Protein AF-J0L906-F1 (afdb_monomer)

Secondary structure (DSSP, 8-state):
--SGGG--SGGGGGB-SSPEEEEETTEEEEEEEB-STT---EEEEESSSTTTT--HHHHHHHHHHH-HHHHHHHHTSSSHHHHIIIIIHHHHHH--THHHH--SS-PPP---SSPPPHHHHHHHHHHHHHHTT--GGGGG-HHHHHHHHTT-TT-----HHHH-

Foldseek 3Di:
DVPLVVQFQQLLLQWDSAFDWDADPNWIWTWTAGPAPPDGDIDIATCPDPCSVPCVSSLVCCCVPVNVVLSVVSRVDRGNVRSNVPRVVCCSPQVAPCVVVPDPDPDDDDDDPDADDPVRLLVVLLNVCRRVVHQLQVLVDPVNLCVQCPVPVVRDTDHSVSSD

Structure (mmCIF, N/CA/C/O backbone):
data_AF-J0L906-F1
#
_entry.id   AF-J0L906-F1
#
loop_
_atom_site.group_PDB
_atom_site.id
_atom_site.type_symbol
_atom_site.label_atom_id
_atom_site.label_alt_id
_atom_site.label_comp_id
_atom_site.label_asym_id
_atom_site.label_entity_id
_atom_site.label_seq_id
_atom_site.pdbx_PDB_ins_code
_atom_site.Cartn_x
_atom_site.Cartn_y
_atom_site.Cartn_z
_atom_site.occupancy
_atom_site.B_iso_or_equiv
_atom_site.auth_seq_id
_atom_site.auth_comp_id
_atom_site.auth_asym_id
_atom_site.auth_atom_id
_atom_site.pdbx_PDB_model_num
ATOM 1 N N . GLU A 1 1 ? 19.682 -14.285 -17.853 1.00 51.94 1 GLU A N 1
ATOM 2 C CA . GLU A 1 1 ? 19.874 -13.950 -16.421 1.00 51.94 1 GLU A CA 1
ATOM 3 C C . GLU A 1 1 ? 21.084 -13.071 -16.053 1.00 51.94 1 GLU A C 1
ATOM 5 O O . GLU A 1 1 ? 21.107 -12.573 -14.941 1.00 51.94 1 GLU A O 1
ATOM 10 N N . ARG A 1 2 ? 22.051 -12.754 -16.937 1.00 59.22 2 ARG A N 1
ATOM 11 C CA . ARG A 1 2 ? 23.206 -11.887 -16.564 1.00 59.22 2 ARG A CA 1
ATOM 12 C C . ARG A 1 2 ? 22.914 -10.378 -16.456 1.00 59.22 2 ARG A C 1
ATOM 14 O O . ARG A 1 2 ? 23.691 -9.650 -15.852 1.00 59.22 2 ARG A O 1
ATOM 21 N N . LEU A 1 3 ? 21.829 -9.877 -17.055 1.00 64.06 3 LEU A N 1
ATOM 22 C CA . LEU A 1 3 ? 21.549 -8.430 -17.129 1.00 64.06 3 LEU A CA 1
ATOM 23 C C . LEU A 1 3 ? 20.924 -7.850 -15.852 1.00 64.06 3 LEU A C 1
ATOM 25 O O . LEU A 1 3 ? 21.192 -6.694 -15.532 1.00 64.06 3 LEU A O 1
ATOM 29 N N . SER A 1 4 ? 20.144 -8.640 -15.110 1.00 67.31 4 SER A N 1
ATOM 30 C CA . SER A 1 4 ? 19.547 -8.219 -13.835 1.00 67.31 4 SER A CA 1
ATOM 31 C C . SER A 1 4 ? 20.589 -8.025 -12.731 1.00 67.31 4 SER A C 1
ATOM 33 O O . SER A 1 4 ? 20.372 -7.217 -11.838 1.00 67.31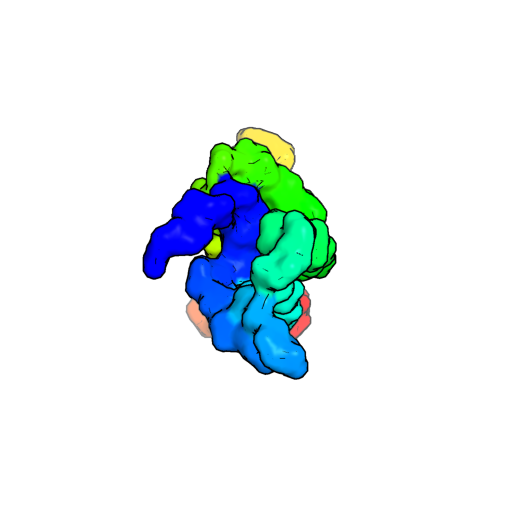 4 SER A O 1
ATOM 35 N N . GLN A 1 5 ? 21.760 -8.666 -12.833 1.00 70.38 5 GLN A N 1
ATOM 36 C CA . GLN A 1 5 ? 22.882 -8.475 -11.900 1.00 70.38 5 GLN A CA 1
ATOM 37 C C . GLN A 1 5 ? 23.416 -7.035 -11.876 1.00 70.38 5 GLN A C 1
ATOM 39 O O . GLN A 1 5 ? 24.060 -6.624 -10.916 1.00 70.38 5 GLN A O 1
ATOM 44 N N . LYS A 1 6 ? 23.163 -6.254 -12.935 1.00 76.25 6 LYS A N 1
ATOM 45 C CA . LYS A 1 6 ? 23.555 -4.839 -13.003 1.00 76.25 6 LYS A CA 1
ATOM 46 C C . LYS A 1 6 ? 22.501 -3.903 -12.400 1.00 76.25 6 LYS A C 1
ATOM 48 O O . LYS A 1 6 ? 22.725 -2.699 -12.319 1.00 76.25 6 LYS A O 1
ATOM 53 N N . TRP A 1 7 ? 21.335 -4.414 -12.007 1.00 85.56 7 TRP A N 1
ATOM 54 C CA . TRP A 1 7 ? 20.206 -3.616 -11.522 1.00 85.56 7 TRP A CA 1
ATOM 55 C C . TRP A 1 7 ? 20.190 -3.539 -9.998 1.00 85.56 7 TRP A C 1
ATOM 57 O O . TRP A 1 7 ? 19.265 -4.005 -9.340 1.00 85.56 7 TRP A O 1
ATOM 67 N N . ASN A 1 8 ? 21.225 -2.914 -9.439 1.00 84.12 8 ASN A N 1
ATOM 68 C CA . ASN A 1 8 ? 21.402 -2.833 -7.985 1.00 84.12 8 ASN A CA 1
ATOM 69 C C . ASN A 1 8 ? 20.700 -1.627 -7.346 1.00 84.12 8 ASN A C 1
ATOM 71 O O . ASN A 1 8 ? 20.551 -1.587 -6.127 1.00 84.12 8 ASN A O 1
ATOM 75 N N . ALA A 1 9 ? 20.251 -0.660 -8.154 1.00 89.12 9 ALA A N 1
ATOM 76 C CA . ALA A 1 9 ? 19.613 0.552 -7.655 1.00 89.12 9 ALA A CA 1
ATOM 77 C C . ALA A 1 9 ? 18.308 0.234 -6.887 1.00 89.12 9 ALA A C 1
ATOM 79 O O . ALA A 1 9 ? 17.475 -0.512 -7.408 1.00 89.12 9 ALA A O 1
ATOM 80 N N . PRO A 1 10 ? 18.064 0.838 -5.710 1.00 92.12 10 PRO A N 1
ATOM 81 C CA . PRO A 1 10 ? 16.886 0.547 -4.884 1.00 92.12 10 PRO A CA 1
ATOM 82 C C . PRO A 1 10 ? 15.540 0.649 -5.612 1.00 92.12 10 PRO A C 1
ATOM 84 O O . PRO A 1 10 ? 14.630 -0.131 -5.350 1.00 92.12 10 PRO A O 1
ATOM 87 N N . VAL A 1 11 ? 15.436 1.534 -6.607 1.00 93.62 11 VAL A N 1
ATOM 88 C CA . VAL A 1 11 ? 14.229 1.735 -7.424 1.00 93.62 11 VAL A CA 1
ATOM 89 C C . VAL A 1 11 ? 13.685 0.461 -8.081 1.00 93.62 11 VAL A C 1
ATOM 91 O O . VAL A 1 11 ? 12.480 0.353 -8.291 1.00 93.62 11 VAL A O 1
ATOM 94 N N . TYR A 1 12 ? 14.526 -0.534 -8.390 1.00 93.69 12 TYR A N 1
ATOM 95 C CA . TYR A 1 12 ? 14.039 -1.781 -8.988 1.00 93.69 12 TYR A CA 1
ATOM 96 C C . TYR A 1 12 ? 13.178 -2.601 -8.025 1.00 93.69 12 TYR A C 1
ATOM 98 O O . TYR A 1 12 ? 12.407 -3.434 -8.497 1.00 93.69 12 TYR A O 1
ATOM 106 N N . ALA A 1 13 ? 13.264 -2.365 -6.711 1.00 93.88 13 ALA A N 1
ATOM 107 C CA . ALA A 1 13 ? 12.432 -3.027 -5.709 1.00 93.88 13 ALA A CA 1
ATOM 108 C C . ALA A 1 13 ? 10.929 -2.825 -5.967 1.00 93.88 13 ALA A C 1
ATOM 110 O O . ALA A 1 13 ? 10.147 -3.757 -5.803 1.00 93.88 13 ALA A O 1
ATOM 111 N N . PHE A 1 14 ? 10.549 -1.645 -6.469 1.00 94.06 14 PHE A N 1
ATOM 112 C CA . PHE A 1 14 ? 9.163 -1.238 -6.736 1.00 94.06 14 PHE A CA 1
ATOM 113 C C . PHE A 1 14 ? 8.548 -1.858 -7.996 1.00 94.06 14 PHE A C 1
ATOM 115 O O . PHE A 1 14 ? 7.371 -1.637 -8.294 1.00 94.06 14 PHE A O 1
ATOM 122 N N . TYR A 1 15 ? 9.331 -2.628 -8.749 1.00 93.94 15 TYR A N 1
ATOM 123 C CA . TYR A 1 15 ? 8.929 -3.244 -10.007 1.00 93.94 15 TYR A CA 1
ATOM 124 C C . TYR A 1 15 ? 9.107 -4.757 -9.956 1.00 93.94 15 TYR A C 1
ATOM 126 O O . TYR A 1 15 ? 9.889 -5.295 -9.162 1.00 93.94 15 TYR A O 1
ATOM 134 N N . ARG A 1 16 ? 8.394 -5.460 -10.841 1.00 90.88 16 ARG A N 1
ATOM 135 C CA . ARG A 1 16 ? 8.562 -6.904 -11.018 1.00 90.88 16 ARG A CA 1
ATOM 136 C C . ARG A 1 16 ? 10.018 -7.220 -11.407 1.00 90.88 16 ARG A C 1
ATOM 138 O O . ARG A 1 16 ? 10.569 -6.523 -12.262 1.00 90.88 16 ARG A O 1
ATOM 145 N N . PRO A 1 17 ? 10.641 -8.265 -10.824 1.00 86.81 17 PRO A N 1
ATOM 146 C CA . PRO A 1 17 ? 12.055 -8.578 -11.065 1.00 86.81 17 PRO A CA 1
ATOM 147 C C . PRO A 1 17 ? 12.386 -8.886 -12.529 1.00 86.81 17 PRO A C 1
ATOM 149 O O . PRO A 1 17 ? 13.488 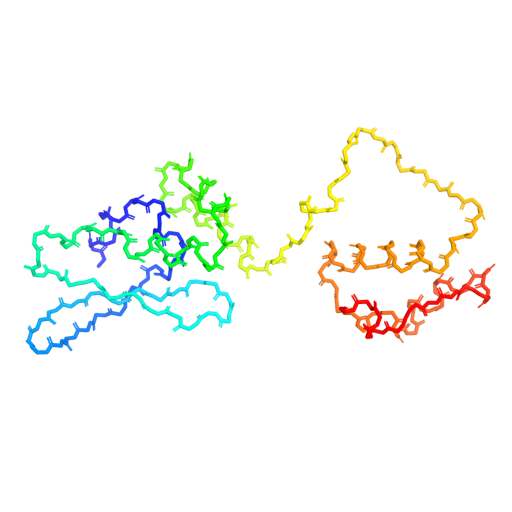-8.597 -12.993 1.00 86.81 17 PRO A O 1
ATOM 152 N N . VAL A 1 18 ? 11.429 -9.475 -13.250 1.00 88.62 18 VAL A N 1
ATOM 153 C CA . VAL A 1 18 ? 11.568 -9.848 -14.657 1.00 88.62 18 VAL A CA 1
ATOM 154 C C . VAL A 1 18 ? 10.802 -8.834 -15.514 1.00 88.62 18 VAL A C 1
ATOM 156 O O . VAL A 1 18 ? 9.569 -8.861 -15.513 1.00 88.62 18 VAL A O 1
ATOM 159 N N . PRO A 1 19 ? 11.492 -7.922 -16.225 1.00 90.94 19 PRO A N 1
ATOM 160 C CA . PRO A 1 19 ? 10.840 -7.029 -17.169 1.00 90.94 19 PRO A CA 1
ATOM 161 C C . PRO A 1 19 ? 10.474 -7.765 -18.456 1.00 90.94 19 PRO A C 1
ATOM 163 O O . PRO A 1 19 ? 11.135 -8.724 -18.861 1.00 90.94 19 PRO A O 1
ATOM 166 N N . THR A 1 20 ? 9.461 -7.257 -19.148 1.00 93.19 20 THR A N 1
ATOM 167 C CA . THR A 1 20 ? 9.131 -7.714 -20.498 1.00 93.19 20 THR A CA 1
ATOM 168 C C . THR A 1 20 ? 10.120 -7.100 -21.488 1.00 93.19 20 THR A C 1
ATOM 170 O O . THR A 1 20 ? 10.472 -5.925 -21.385 1.00 93.19 20 THR A O 1
ATOM 173 N N . ILE A 1 21 ? 10.600 -7.886 -22.450 1.00 91.88 21 ILE A N 1
ATOM 174 C CA . ILE A 1 21 ? 11.455 -7.380 -23.528 1.00 91.88 21 ILE A CA 1
ATOM 175 C C . ILE A 1 21 ? 10.547 -7.017 -24.697 1.00 91.88 21 ILE A C 1
ATOM 177 O O . ILE A 1 21 ? 9.843 -7.876 -25.218 1.00 91.88 21 ILE A O 1
ATOM 181 N N . GLY A 1 22 ? 10.562 -5.747 -25.095 1.00 91.56 22 GLY A N 1
ATOM 182 C CA . GLY A 1 22 ? 9.725 -5.232 -26.171 1.00 91.56 22 GLY A CA 1
ATOM 183 C C . GLY A 1 22 ? 10.534 -4.603 -27.299 1.00 91.56 22 GLY A C 1
ATOM 184 O O . GLY A 1 22 ? 11.694 -4.215 -27.128 1.00 91.56 22 GLY A O 1
ATOM 185 N N . TYR A 1 23 ? 9.882 -4.474 -28.452 1.00 93.50 23 TYR A N 1
ATOM 186 C CA . TYR A 1 23 ? 10.411 -3.803 -29.636 1.00 93.50 23 TYR A CA 1
ATOM 187 C C . TYR A 1 23 ? 9.421 -2.731 -30.089 1.00 93.50 23 TYR A C 1
ATOM 189 O O . TYR A 1 23 ? 8.215 -2.968 -30.134 1.00 93.50 23 TYR A O 1
ATOM 197 N N . LYS A 1 24 ? 9.910 -1.522 -30.378 1.00 90.81 24 LYS A N 1
ATOM 198 C CA . LYS A 1 24 ? 9.108 -0.445 -30.974 1.00 90.81 24 LYS A CA 1
ATOM 199 C C . LYS A 1 24 ? 9.956 0.264 -32.015 1.00 90.81 24 LYS A C 1
ATOM 201 O O . LYS A 1 24 ? 11.023 0.769 -31.684 1.00 90.81 24 LYS A O 1
ATOM 206 N N . ASN A 1 25 ? 9.483 0.288 -33.259 1.00 89.19 25 ASN A N 1
ATOM 207 C CA . ASN A 1 25 ? 10.187 0.894 -34.395 1.00 89.19 25 ASN A CA 1
ATOM 208 C C . ASN A 1 25 ? 11.635 0.377 -34.531 1.00 89.19 25 ASN A C 1
ATOM 210 O O . ASN A 1 25 ? 12.568 1.162 -34.651 1.00 89.19 25 ASN A O 1
ATOM 214 N N . GLY A 1 26 ? 11.839 -0.938 -34.389 1.00 89.12 26 GLY A N 1
ATOM 215 C CA . GLY A 1 26 ? 13.169 -1.567 -34.424 1.00 89.12 26 GLY A CA 1
ATOM 216 C C . GLY A 1 26 ? 14.034 -1.355 -33.173 1.00 89.12 26 GLY A C 1
ATOM 217 O O . GLY A 1 26 ? 15.074 -1.992 -33.032 1.00 89.12 26 GLY A O 1
ATOM 218 N N . ARG A 1 27 ? 13.603 -0.520 -32.220 1.00 89.69 27 ARG A N 1
ATOM 219 C CA . ARG A 1 27 ? 14.341 -0.226 -30.984 1.00 89.69 27 ARG A CA 1
ATOM 220 C C . ARG A 1 27 ? 13.937 -1.188 -29.873 1.00 89.69 27 ARG A C 1
ATOM 222 O O . ARG A 1 27 ? 12.749 -1.340 -29.573 1.00 89.69 27 ARG A O 1
ATOM 229 N N . ARG A 1 28 ? 14.928 -1.811 -29.233 1.00 91.50 28 ARG A N 1
ATOM 230 C CA . ARG A 1 28 ? 14.733 -2.745 -28.115 1.00 91.50 28 ARG A CA 1
ATOM 231 C C . ARG A 1 28 ? 14.607 -1.995 -26.788 1.00 91.50 28 ARG A C 1
ATOM 233 O O . ARG A 1 28 ? 15.417 -1.118 -26.487 1.00 91.50 28 ARG A O 1
ATOM 240 N N . TYR A 1 29 ? 13.632 -2.378 -25.968 1.00 91.25 29 TYR A N 1
ATOM 241 C CA . TYR A 1 29 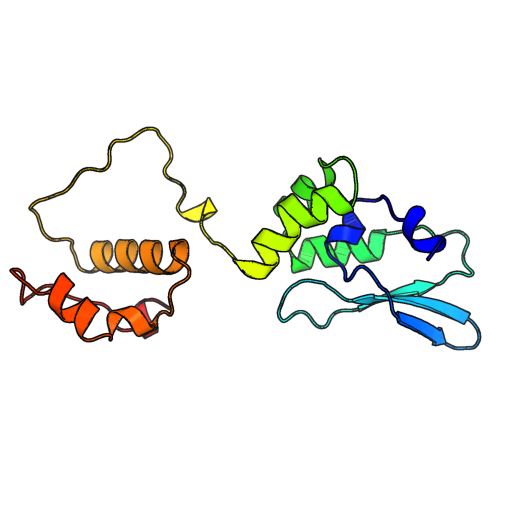? 13.438 -1.833 -24.624 1.00 91.25 29 TYR A CA 1
ATOM 242 C C . TYR A 1 29 ? 13.114 -2.913 -23.591 1.00 91.25 29 TYR A C 1
ATOM 244 O O . TYR A 1 29 ? 12.634 -3.999 -23.917 1.00 91.25 29 TYR A O 1
ATOM 252 N N . HIS A 1 30 ? 13.373 -2.589 -22.327 1.00 91.56 30 HIS A N 1
ATOM 253 C CA . HIS A 1 30 ? 12.837 -3.306 -21.175 1.00 91.56 30 HIS A CA 1
ATOM 254 C C . HIS A 1 30 ? 11.609 -2.575 -20.649 1.00 91.56 30 HIS A C 1
ATOM 256 O O . HIS A 1 30 ? 11.633 -1.359 -20.468 1.00 91.56 30 HIS A O 1
ATOM 262 N N . GLU A 1 31 ? 10.545 -3.317 -20.398 1.00 93.50 31 GLU A N 1
ATOM 263 C CA . GLU A 1 31 ? 9.313 -2.823 -19.807 1.00 93.50 31 GLU A CA 1
ATOM 264 C C . GLU A 1 31 ? 9.185 -3.345 -18.378 1.00 93.50 31 GLU A C 1
ATOM 266 O O . GLU A 1 31 ? 9.022 -4.543 -18.136 1.00 93.50 31 GLU A O 1
ATOM 271 N N . PHE A 1 32 ? 9.296 -2.424 -17.427 1.00 94.06 32 PHE A N 1
ATOM 272 C CA . PHE A 1 32 ? 9.189 -2.703 -16.005 1.00 94.06 32 PHE A CA 1
ATOM 273 C C . PHE A 1 32 ? 7.748 -2.497 -15.552 1.00 94.06 32 PHE A C 1
ATOM 275 O O . PHE A 1 32 ? 7.194 -1.408 -15.693 1.00 94.06 32 PHE A O 1
ATOM 282 N N . HIS A 1 33 ? 7.156 -3.541 -14.983 1.00 94.69 33 HIS A N 1
ATOM 283 C CA . HIS A 1 33 ? 5.798 -3.514 -14.438 1.00 94.69 33 HIS A CA 1
ATOM 284 C C . HIS A 1 33 ? 5.832 -3.133 -12.965 1.00 94.69 33 HIS A C 1
ATOM 286 O O . HIS A 1 33 ? 6.637 -3.700 -12.221 1.00 94.69 33 HIS A O 1
ATOM 292 N N . CYS A 1 34 ? 4.970 -2.208 -12.540 1.00 94.38 34 CYS A N 1
ATOM 293 C CA . CYS A 1 34 ? 4.845 -1.863 -11.127 1.00 94.38 34 CYS A CA 1
ATOM 294 C C . CYS A 1 34 ? 4.494 -3.104 -10.288 1.00 94.38 34 CYS A C 1
ATOM 296 O O . CYS A 1 34 ? 3.729 -3.976 -10.709 1.00 94.38 34 CYS A O 1
ATOM 298 N N . PHE A 1 35 ? 5.090 -3.203 -9.101 1.00 89.81 35 PHE A N 1
ATOM 299 C CA . PHE A 1 35 ? 4.856 -4.301 -8.166 1.00 89.81 35 PHE A CA 1
ATOM 300 C C . PHE A 1 35 ? 3.672 -4.046 -7.211 1.00 89.81 35 PHE A C 1
ATOM 302 O O . PHE A 1 35 ? 3.201 -4.980 -6.561 1.00 89.81 35 PHE A O 1
ATOM 309 N N . LYS A 1 36 ? 3.163 -2.806 -7.130 1.00 88.06 36 LYS A N 1
ATOM 310 C CA . LYS A 1 36 ? 2.043 -2.441 -6.248 1.00 88.06 36 LYS A CA 1
ATOM 311 C C . LYS A 1 36 ? 0.755 -3.108 -6.725 1.00 88.06 36 LYS A C 1
ATOM 313 O O . LYS A 1 36 ? 0.389 -2.991 -7.897 1.00 88.06 36 LYS A O 1
ATOM 318 N N . ARG A 1 37 ? 0.030 -3.764 -5.814 1.00 83.94 37 ARG A N 1
ATOM 319 C CA . ARG A 1 37 ? -1.294 -4.331 -6.116 1.00 83.94 37 ARG A CA 1
ATOM 320 C C . ARG A 1 37 ? -2.242 -3.250 -6.645 1.00 83.94 37 ARG A C 1
ATOM 322 O O . ARG A 1 37 ? -2.302 -2.150 -6.108 1.00 83.94 37 ARG A O 1
ATOM 329 N N . GLY A 1 38 ? -2.958 -3.567 -7.724 1.00 85.25 38 GLY A N 1
ATOM 330 C CA . GLY A 1 38 ? -3.893 -2.650 -8.386 1.00 85.25 38 GLY A CA 1
ATOM 331 C C . GLY A 1 38 ? -3.250 -1.627 -9.332 1.00 85.25 38 GLY A C 1
ATOM 332 O O . GLY A 1 38 ? -3.960 -1.024 -10.133 1.00 85.25 38 GLY A O 1
ATOM 333 N N . CYS A 1 39 ? -1.923 -1.456 -9.322 1.00 90.88 39 CYS A N 1
ATOM 334 C CA . CYS A 1 39 ? -1.254 -0.574 -10.273 1.00 90.88 39 CYS A CA 1
ATOM 335 C C . CYS A 1 39 ? -0.948 -1.304 -11.590 1.00 90.88 39 CYS A C 1
ATOM 337 O O . CYS A 1 39 ? -0.263 -2.322 -11.596 1.00 90.88 39 CYS A O 1
ATOM 339 N N . GLN A 1 40 ? -1.409 -0.746 -12.714 1.00 92.25 40 GLN A N 1
ATOM 340 C CA . GLN A 1 40 ? -1.162 -1.276 -14.067 1.00 92.25 40 GLN A CA 1
ATOM 341 C C . GLN A 1 40 ? -0.111 -0.468 -14.846 1.00 92.25 40 GLN A C 1
ATOM 343 O O . GLN A 1 40 ? 0.011 -0.589 -16.064 1.00 92.25 40 GLN A O 1
ATOM 348 N N . ARG A 1 41 ? 0.627 0.423 -14.174 1.00 93.81 41 ARG A N 1
ATOM 349 C CA . ARG A 1 41 ? 1.615 1.276 -14.843 1.00 93.81 41 ARG A CA 1
ATOM 350 C C . ARG A 1 41 ? 2.851 0.463 -15.215 1.00 93.81 41 ARG A C 1
ATOM 352 O O . ARG A 1 41 ? 3.402 -0.277 -14.395 1.00 93.81 41 ARG A O 1
ATOM 359 N N . THR A 1 42 ? 3.308 0.666 -16.446 1.00 95.06 42 THR A N 1
ATOM 360 C CA . THR A 1 42 ? 4.570 0.134 -16.954 1.00 95.06 42 THR A CA 1
ATOM 361 C C . THR A 1 42 ? 5.513 1.268 -17.328 1.00 95.06 42 THR A C 1
ATOM 363 O O . THR A 1 42 ? 5.093 2.343 -17.764 1.00 95.06 42 THR A O 1
ATOM 366 N N . VAL A 1 43 ? 6.810 1.041 -17.139 1.00 93.06 43 VAL A N 1
ATOM 367 C CA . VAL A 1 43 ? 7.862 1.998 -17.484 1.00 93.06 43 VAL A CA 1
ATOM 368 C C . VAL A 1 43 ? 8.790 1.360 -18.506 1.00 93.06 43 VAL A C 1
ATOM 370 O O . VAL A 1 43 ? 9.405 0.325 -18.248 1.00 93.06 43 VAL A O 1
ATOM 373 N N . LYS A 1 44 ? 8.897 1.985 -19.683 1.00 92.06 44 LYS A N 1
ATOM 374 C CA . LYS A 1 44 ? 9.765 1.528 -20.774 1.00 92.06 44 LYS A CA 1
ATOM 375 C C . LYS A 1 44 ? 11.138 2.175 -20.665 1.00 92.06 44 LYS A C 1
ATOM 377 O O . LYS A 1 44 ? 11.249 3.394 -20.533 1.00 92.06 44 LYS A O 1
ATOM 382 N N . ARG A 1 45 ? 12.181 1.360 -20.783 1.00 89.62 45 ARG A N 1
ATOM 383 C CA . ARG A 1 45 ? 13.573 1.796 -20.845 1.00 89.62 45 ARG A CA 1
ATOM 384 C C . ARG A 1 45 ? 14.244 1.232 -22.085 1.00 89.62 45 ARG A C 1
ATOM 386 O O . ARG A 1 45 ? 14.477 0.027 -22.180 1.00 89.62 45 ARG A O 1
ATOM 393 N N . TYR A 1 46 ? 14.542 2.113 -23.028 1.00 89.31 46 TYR A N 1
ATOM 394 C CA . TYR A 1 46 ? 15.230 1.755 -24.261 1.00 89.31 46 TYR A CA 1
ATOM 395 C C . TYR A 1 46 ? 16.702 1.433 -23.991 1.00 89.31 46 TYR A C 1
ATOM 397 O O . TYR A 1 46 ? 17.332 2.049 -23.134 1.00 89.31 46 TYR A O 1
ATOM 405 N N . LEU A 1 47 ? 17.224 0.424 -24.688 1.00 86.19 47 LEU A N 1
ATOM 406 C CA . LEU A 1 47 ? 18.584 -0.091 -24.479 1.00 86.19 47 LEU A CA 1
ATOM 407 C C . LEU A 1 47 ? 19.621 0.533 -25.417 1.00 86.19 47 LEU A C 1
ATOM 409 O O . LEU A 1 47 ? 20.808 0.275 -25.267 1.00 86.19 47 LEU A O 1
ATOM 413 N N . ASP A 1 48 ? 19.170 1.310 -26.396 1.00 83.69 48 ASP A N 1
ATOM 414 C CA . ASP A 1 48 ? 19.997 1.878 -27.458 1.00 83.69 48 ASP A CA 1
ATOM 415 C C . ASP A 1 48 ? 20.533 3.280 -27.137 1.00 83.69 48 ASP A C 1
ATOM 417 O O . ASP A 1 48 ? 21.410 3.779 -27.839 1.00 83.69 48 ASP A O 1
ATOM 421 N N . SER A 1 49 ? 20.029 3.926 -26.083 1.00 78.31 49 SER A N 1
ATOM 422 C CA . SER A 1 49 ? 20.486 5.252 -25.678 1.00 78.31 49 SER A CA 1
ATOM 423 C C . SER A 1 49 ? 21.682 5.193 -24.723 1.00 78.31 49 SER A C 1
ATOM 425 O O . SER A 1 49 ? 21.877 4.232 -23.970 1.00 78.31 49 SER A O 1
ATOM 427 N N . LYS A 1 50 ? 22.460 6.284 -24.699 1.00 77.44 50 LYS A N 1
ATOM 428 C CA . LYS A 1 50 ? 23.505 6.514 -23.684 1.00 77.44 50 LYS A CA 1
ATOM 429 C C . LYS A 1 50 ? 22.932 6.478 -22.259 1.00 77.44 50 LYS A C 1
ATOM 431 O O . LYS A 1 50 ? 23.591 6.000 -21.344 1.00 77.44 50 LYS A O 1
ATOM 436 N N . ASP A 1 51 ? 21.666 6.862 -22.111 1.00 74.88 51 ASP A N 1
ATOM 437 C CA . ASP A 1 51 ? 20.916 6.841 -20.852 1.00 74.88 51 ASP A CA 1
ATOM 438 C C . ASP A 1 51 ? 20.194 5.510 -20.588 1.00 74.88 51 ASP A C 1
ATOM 440 O O . ASP A 1 51 ? 19.261 5.450 -19.786 1.00 74.88 51 ASP A O 1
ATOM 444 N N . SER A 1 52 ? 20.606 4.418 -21.235 1.00 75.44 52 SER A N 1
ATOM 445 C CA . SER A 1 52 ? 20.009 3.083 -21.059 1.00 75.44 52 SER A CA 1
ATOM 446 C C . SER A 1 52 ? 20.092 2.544 -19.622 1.00 75.44 52 SER A C 1
ATOM 448 O O . SER A 1 52 ? 19.397 1.584 -19.277 1.00 75.44 52 SER A O 1
ATOM 450 N N . GLY A 1 53 ? 20.904 3.172 -18.764 1.00 78.31 53 GLY A N 1
ATOM 451 C CA . GLY A 1 53 ? 20.975 2.922 -17.322 1.00 78.31 53 GLY A CA 1
ATOM 452 C C . GLY A 1 53 ? 20.117 3.850 -16.451 1.00 78.31 53 GLY A C 1
ATOM 453 O O . GLY A 1 53 ? 19.994 3.590 -15.254 1.00 78.31 53 GLY A O 1
ATOM 454 N N . SER A 1 54 ? 19.519 4.907 -17.008 1.00 84.44 54 SER A N 1
ATOM 455 C CA . SER A 1 54 ? 18.753 5.891 -16.237 1.00 84.44 54 SER A CA 1
ATOM 456 C C . SER A 1 54 ? 17.489 5.278 -15.631 1.00 84.44 54 SER A C 1
ATOM 458 O O . SER A 1 54 ? 16.818 4.438 -16.236 1.00 84.44 54 SER A O 1
ATOM 460 N N . THR A 1 55 ? 17.172 5.710 -14.410 1.00 90.44 55 THR A N 1
ATOM 461 C CA . THR A 1 55 ? 16.035 5.225 -13.611 1.00 90.44 55 THR A CA 1
ATOM 462 C C . THR A 1 55 ? 15.108 6.349 -13.150 1.00 90.44 55 THR A C 1
ATOM 464 O O . THR A 1 55 ? 14.195 6.118 -12.362 1.00 90.44 55 THR A O 1
ATOM 467 N N . SER A 1 56 ? 15.298 7.575 -13.652 1.00 90.56 56 SER A N 1
ATOM 468 C CA . SER A 1 56 ? 14.516 8.743 -13.219 1.00 90.56 56 SER A CA 1
ATOM 469 C C . SER A 1 56 ? 13.012 8.568 -13.462 1.00 90.56 56 SER A C 1
ATOM 471 O O . SER A 1 56 ? 12.203 8.858 -12.586 1.00 90.56 56 SER A O 1
ATOM 473 N N . ASN A 1 57 ? 12.620 8.026 -14.618 1.00 91.31 57 ASN A N 1
ATOM 474 C CA . ASN A 1 57 ? 11.218 7.720 -14.922 1.00 91.31 57 ASN A CA 1
ATOM 475 C C . ASN A 1 57 ? 10.630 6.659 -13.977 1.00 91.31 57 ASN A C 1
ATOM 477 O O . ASN A 1 57 ? 9.477 6.773 -13.565 1.00 91.31 57 ASN A O 1
ATOM 481 N N . MET A 1 58 ? 11.433 5.660 -13.606 1.00 93.56 58 MET A N 1
ATOM 482 C CA . MET A 1 58 ? 11.041 4.623 -12.663 1.00 93.56 58 MET A CA 1
ATOM 483 C C . MET A 1 58 ? 10.845 5.203 -11.260 1.00 93.56 58 MET A C 1
ATOM 485 O O . MET A 1 58 ? 9.876 4.855 -10.587 1.00 93.56 58 MET A O 1
ATOM 489 N N .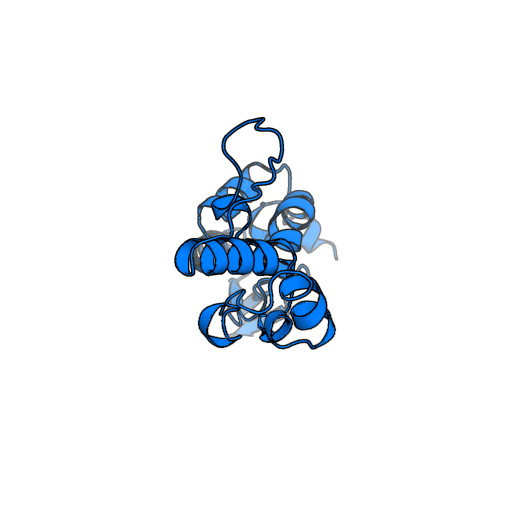 ARG A 1 59 ? 11.728 6.117 -10.842 1.00 94.50 59 ARG A N 1
ATOM 490 C CA . ARG A 1 59 ? 11.628 6.799 -9.550 1.00 94.50 59 ARG A CA 1
ATOM 491 C C . ARG A 1 59 ? 10.397 7.700 -9.481 1.00 94.50 59 ARG A C 1
ATOM 493 O O . ARG A 1 59 ? 9.591 7.509 -8.589 1.00 94.50 59 ARG A O 1
ATOM 500 N N . LYS A 1 60 ? 10.163 8.550 -10.488 1.00 94.88 60 LYS A N 1
ATOM 501 C CA . LYS A 1 60 ? 8.967 9.417 -10.553 1.00 94.88 60 LYS A CA 1
ATOM 502 C C . LYS A 1 60 ? 7.657 8.634 -10.404 1.00 94.88 60 LYS A C 1
ATOM 504 O O . LYS A 1 60 ? 6.721 9.077 -9.739 1.00 94.88 60 LYS A O 1
ATOM 509 N N . HIS A 1 61 ? 7.567 7.464 -11.042 1.00 95.00 61 HIS A N 1
ATOM 510 C CA . HIS A 1 61 ? 6.409 6.599 -10.841 1.00 95.00 61 HIS A CA 1
ATOM 511 C C . HIS A 1 61 ? 6.378 6.000 -9.430 1.00 95.00 61 HIS A C 1
ATOM 513 O O . HIS A 1 61 ? 5.308 5.966 -8.835 1.00 95.00 61 HIS A O 1
ATOM 519 N N . ALA A 1 62 ? 7.512 5.539 -8.898 1.00 94.56 62 ALA A N 1
ATOM 520 C CA . ALA A 1 62 ? 7.575 5.003 -7.544 1.00 94.56 62 ALA A CA 1
ATOM 521 C C . ALA A 1 62 ? 7.120 6.041 -6.504 1.00 94.56 62 ALA A C 1
ATOM 523 O O . ALA A 1 62 ? 6.242 5.713 -5.716 1.00 94.56 62 ALA A O 1
ATOM 524 N N . ASP A 1 63 ? 7.608 7.284 -6.583 1.00 92.62 63 ASP A N 1
ATOM 525 C CA . ASP A 1 63 ? 7.260 8.382 -5.666 1.00 92.62 63 ASP A CA 1
ATOM 526 C C . ASP A 1 63 ? 5.740 8.619 -5.653 1.00 92.62 63 ASP A C 1
ATOM 528 O O . ASP A 1 63 ? 5.082 8.517 -4.621 1.00 92.62 63 ASP A O 1
ATOM 532 N N . SER A 1 64 ? 5.147 8.816 -6.836 1.00 92.31 64 SER A N 1
ATOM 533 C CA . SER A 1 64 ? 3.700 9.050 -6.971 1.00 92.31 64 SER A CA 1
ATOM 534 C C . SER A 1 64 ? 2.828 7.834 -6.637 1.00 92.31 64 SER A C 1
ATOM 536 O O . SER A 1 64 ? 1.659 7.987 -6.291 1.00 92.31 64 SER A O 1
ATOM 538 N N . CYS A 1 65 ? 3.348 6.614 -6.788 1.00 91.94 65 CYS A N 1
ATOM 539 C CA . CYS A 1 65 ? 2.562 5.395 -6.623 1.00 91.94 65 CYS A CA 1
ATOM 540 C C . CYS A 1 65 ? 2.654 4.817 -5.213 1.00 91.94 65 CYS A C 1
ATOM 542 O O . CYS A 1 65 ? 1.655 4.297 -4.715 1.00 91.94 65 CYS A O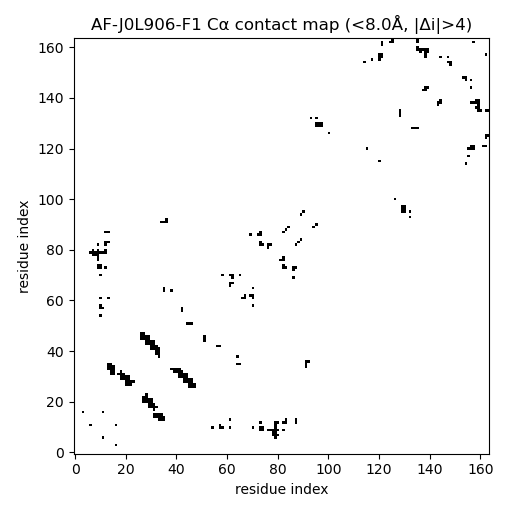 1
ATOM 544 N N . TRP A 1 66 ? 3.826 4.875 -4.588 1.00 89.69 66 TRP A N 1
ATOM 545 C CA . TRP A 1 66 ? 4.102 4.273 -3.286 1.00 89.69 66 TRP A CA 1
ATOM 546 C C . TRP A 1 66 ? 4.163 5.293 -2.155 1.00 89.69 66 TRP A C 1
ATOM 548 O O . TRP A 1 66 ? 3.905 4.884 -1.034 1.00 89.69 66 TRP A O 1
ATOM 558 N N . GLY A 1 67 ? 4.412 6.570 -2.444 1.00 88.50 67 GLY A N 1
ATOM 559 C CA . GLY A 1 67 ? 4.717 7.588 -1.440 1.00 88.50 67 GLY A CA 1
ATOM 560 C C . GLY A 1 67 ? 6.215 7.880 -1.410 1.00 88.50 67 GLY A C 1
ATOM 561 O O . GLY A 1 67 ? 7.038 6.966 -1.518 1.00 88.50 67 GLY A O 1
ATOM 562 N N . GLU A 1 68 ? 6.567 9.161 -1.313 1.00 89.19 68 GLU A N 1
ATOM 563 C CA . GLU A 1 68 ? 7.961 9.624 -1.301 1.00 89.19 68 GLU A CA 1
ATOM 564 C C . GLU A 1 68 ? 8.731 9.065 -0.100 1.00 89.19 68 GLU A C 1
ATOM 566 O O . GLU A 1 68 ? 9.862 8.615 -0.250 1.00 89.19 68 GLU A O 1
ATOM 571 N N . ASP A 1 69 ? 8.083 8.985 1.059 1.00 85.00 69 ASP A N 1
ATOM 572 C CA . ASP A 1 69 ? 8.599 8.411 2.302 1.00 85.00 69 ASP A CA 1
ATOM 573 C C . ASP A 1 69 ? 9.029 6.943 2.143 1.00 85.00 69 ASP A C 1
ATOM 575 O O . ASP A 1 69 ? 10.140 6.557 2.520 1.00 85.00 69 ASP A O 1
ATOM 579 N N . ILE A 1 70 ? 8.183 6.124 1.515 1.00 87.25 70 ILE A N 1
ATOM 580 C CA . ILE A 1 70 ? 8.472 4.710 1.252 1.00 87.25 70 ILE A CA 1
ATOM 581 C C . ILE A 1 70 ? 9.620 4.575 0.244 1.00 87.25 70 ILE A C 1
ATOM 583 O O . ILE A 1 70 ? 10.464 3.677 0.366 1.00 87.25 70 ILE A O 1
ATOM 587 N N . VAL A 1 71 ? 9.674 5.456 -0.760 1.00 91.38 71 VAL A N 1
ATOM 588 C CA . VAL A 1 71 ? 10.778 5.465 -1.723 1.00 91.38 71 VAL A CA 1
ATOM 589 C C . VAL A 1 71 ? 12.084 5.851 -1.044 1.00 91.38 71 VAL A C 1
ATOM 591 O O . VAL A 1 71 ? 13.074 5.138 -1.204 1.00 91.38 71 VAL A O 1
ATOM 594 N N . GLU A 1 72 ? 12.104 6.912 -0.248 1.00 91.19 72 GLU A N 1
ATOM 595 C CA . GLU A 1 72 ? 13.291 7.329 0.497 1.00 91.19 72 GLU A CA 1
ATOM 596 C C . GLU A 1 72 ? 13.804 6.232 1.431 1.00 91.19 72 GLU A C 1
ATOM 598 O O . GLU A 1 72 ? 15.007 5.961 1.447 1.00 91.19 72 GLU A O 1
ATOM 603 N N . GLU A 1 73 ? 12.915 5.536 2.140 1.00 88.19 73 GLU A N 1
ATOM 604 C CA . GLU A 1 73 ? 13.295 4.422 3.010 1.00 88.19 73 GLU A CA 1
ATOM 605 C C . GLU A 1 73 ? 13.930 3.265 2.226 1.00 88.19 73 GLU A C 1
ATOM 607 O O . GLU A 1 73 ? 14.968 2.730 2.621 1.00 88.19 73 GLU A O 1
ATOM 612 N N . ALA A 1 74 ? 13.386 2.922 1.055 1.00 90.00 74 ALA A N 1
ATOM 613 C CA . ALA A 1 74 ? 14.017 1.941 0.176 1.00 90.00 74 ALA A CA 1
ATOM 614 C C . ALA A 1 74 ? 15.414 2.387 -0.282 1.00 90.00 74 ALA A C 1
ATOM 616 O O . ALA A 1 74 ? 16.318 1.557 -0.385 1.00 90.00 74 ALA A O 1
ATOM 617 N N . TYR A 1 75 ? 15.617 3.683 -0.531 1.00 91.25 75 TYR A N 1
ATOM 618 C CA . TYR A 1 75 ? 16.912 4.231 -0.941 1.00 91.25 75 TYR A CA 1
ATOM 619 C C . TYR A 1 75 ? 17.973 4.234 0.170 1.00 91.25 75 TYR A C 1
ATOM 621 O O . TYR A 1 75 ? 19.160 4.299 -0.150 1.00 91.25 75 TYR A O 1
ATOM 629 N N . LYS A 1 76 ? 17.588 4.094 1.446 1.00 90.94 76 LYS A N 1
ATOM 630 C CA . LYS A 1 76 ? 18.531 3.870 2.561 1.00 90.94 76 LYS A CA 1
ATOM 631 C C . LYS A 1 76 ? 19.084 2.440 2.593 1.00 90.94 76 LYS A C 1
ATOM 633 O O . LYS A 1 76 ? 20.075 2.176 3.274 1.00 90.94 76 LYS A O 1
ATOM 638 N N . MET A 1 77 ? 18.465 1.506 1.869 1.00 86.56 77 MET A N 1
ATOM 639 C CA . MET A 1 77 ? 18.896 0.109 1.818 1.00 86.56 77 MET A CA 1
ATOM 640 C C . MET A 1 77 ? 20.083 -0.086 0.866 1.00 86.56 77 MET A C 1
ATOM 642 O O . MET A 1 77 ? 20.276 0.651 -0.099 1.00 86.56 77 MET A O 1
ATOM 646 N N . LYS A 1 78 ? 20.876 -1.137 1.110 1.00 80.38 78 LYS A N 1
ATOM 647 C CA . LYS A 1 78 ? 22.123 -1.399 0.370 1.00 80.38 78 LYS A CA 1
ATOM 648 C C . LYS A 1 78 ? 21.906 -1.766 -1.099 1.00 80.38 78 LYS A C 1
ATOM 650 O O . LYS A 1 78 ? 22.769 -1.496 -1.929 1.00 80.38 78 LYS A O 1
ATOM 655 N N . ASN A 1 79 ? 20.804 -2.442 -1.420 1.00 86.38 79 ASN A N 1
ATOM 656 C CA . ASN A 1 79 ? 20.513 -2.916 -2.771 1.00 86.38 79 ASN A CA 1
ATOM 657 C C . ASN A 1 79 ? 19.005 -3.129 -2.987 1.00 86.38 79 ASN A C 1
ATOM 659 O O . ASN A 1 79 ? 18.206 -3.144 -2.049 1.00 86.38 79 ASN A O 1
ATOM 663 N N . ALA A 1 80 ? 18.628 -3.337 -4.250 1.00 87.88 80 ALA A N 1
ATOM 664 C CA . ALA A 1 80 ? 17.248 -3.571 -4.667 1.00 87.88 80 ALA A CA 1
ATOM 665 C C . ALA A 1 80 ? 16.584 -4.811 -4.036 1.00 87.88 80 ALA A C 1
ATOM 667 O O . ALA A 1 80 ? 15.363 -4.826 -3.888 1.00 87.88 80 ALA A O 1
ATOM 668 N N . ALA A 1 81 ? 17.342 -5.858 -3.695 1.00 87.00 81 ALA A N 1
ATOM 669 C CA . ALA A 1 81 ? 16.781 -7.064 -3.087 1.00 87.00 81 ALA A CA 1
ATOM 670 C C . ALA A 1 81 ? 16.397 -6.813 -1.621 1.00 87.00 81 ALA A C 1
ATOM 672 O O . ALA A 1 81 ? 15.277 -7.134 -1.225 1.00 87.00 81 ALA A O 1
ATOM 673 N N . ASP A 1 82 ? 17.272 -6.149 -0.862 1.00 85.12 82 ASP A N 1
ATOM 674 C CA . ASP A 1 82 ? 17.010 -5.738 0.521 1.00 85.12 82 ASP A CA 1
ATOM 675 C C . ASP A 1 82 ? 15.830 -4.762 0.595 1.00 85.12 82 ASP A C 1
ATOM 677 O O . ASP A 1 82 ? 14.912 -4.955 1.395 1.00 85.12 82 ASP A O 1
ATOM 681 N N . ALA A 1 83 ? 15.805 -3.758 -0.290 1.00 88.31 83 ALA A N 1
ATOM 682 C CA . ALA A 1 83 ? 14.679 -2.834 -0.420 1.00 88.31 83 ALA A CA 1
ATOM 683 C C . ALA A 1 83 ? 13.373 -3.566 -0.762 1.00 88.31 83 ALA A C 1
ATOM 685 O O . ALA A 1 83 ? 12.312 -3.246 -0.221 1.00 88.31 83 ALA A O 1
ATOM 686 N N . ARG A 1 84 ? 13.434 -4.591 -1.623 1.00 88.19 84 ARG A N 1
ATOM 687 C CA . ARG A 1 84 ? 12.243 -5.363 -1.978 1.00 88.19 84 ARG A CA 1
ATOM 688 C C . ARG A 1 84 ? 11.675 -6.099 -0.771 1.00 88.19 84 ARG A C 1
ATOM 690 O O . ARG A 1 84 ? 10.492 -5.934 -0.480 1.00 88.19 84 ARG A O 1
ATOM 697 N N . LEU A 1 85 ? 12.524 -6.856 -0.078 1.00 84.56 85 LEU A N 1
ATOM 698 C CA . LEU A 1 85 ? 12.143 -7.707 1.047 1.00 84.56 85 LEU A CA 1
ATOM 699 C C . LEU A 1 85 ? 11.646 -6.900 2.253 1.00 84.56 85 LEU A C 1
ATOM 701 O O . LEU A 1 85 ? 10.674 -7.294 2.889 1.00 84.56 85 LEU A O 1
ATOM 705 N N . ARG A 1 86 ? 12.314 -5.788 2.582 1.00 81.56 86 ARG A N 1
ATOM 706 C CA . ARG A 1 86 ? 12.053 -5.042 3.826 1.00 81.56 86 ARG A CA 1
ATOM 707 C C . ARG A 1 86 ? 11.046 -3.909 3.683 1.00 81.56 86 ARG A C 1
ATOM 709 O O . ARG A 1 86 ? 10.428 -3.548 4.675 1.00 81.56 86 ARG A O 1
ATOM 716 N N . VAL A 1 87 ? 10.885 -3.358 2.480 1.00 84.06 87 VAL A N 1
ATOM 717 C CA . VAL A 1 87 ? 10.032 -2.183 2.250 1.00 84.06 87 VAL A CA 1
ATOM 718 C C . VAL A 1 87 ? 8.859 -2.547 1.349 1.00 84.06 87 VAL A C 1
ATOM 720 O O . VAL A 1 87 ? 7.704 -2.500 1.764 1.00 84.06 87 VAL A O 1
ATOM 723 N N . THR A 1 88 ? 9.129 -2.969 0.113 1.00 80.00 88 THR A N 1
ATOM 724 C CA . THR A 1 88 ? 8.052 -3.068 -0.886 1.00 80.00 88 THR A CA 1
ATOM 725 C C . THR A 1 88 ? 7.144 -4.285 -0.705 1.00 80.00 88 THR A C 1
ATOM 727 O O . THR A 1 88 ? 5.944 -4.171 -0.937 1.00 80.00 88 THR A O 1
ATOM 730 N N . GLU A 1 89 ? 7.665 -5.448 -0.296 1.00 80.88 89 GLU A N 1
ATOM 731 C CA . GLU A 1 89 ? 6.851 -6.653 -0.091 1.00 80.88 89 GLU A CA 1
ATOM 732 C C . GLU A 1 89 ? 5.860 -6.515 1.070 1.00 80.88 89 GLU A C 1
ATOM 734 O O . GLU A 1 89 ? 4.679 -6.802 0.846 1.00 80.88 89 GLU A O 1
ATOM 739 N N . PRO A 1 90 ? 6.273 -6.042 2.263 1.00 74.00 90 PRO A N 1
ATOM 740 C CA . PRO A 1 90 ? 5.341 -5.754 3.346 1.00 74.00 90 PRO A CA 1
ATOM 741 C C . PRO A 1 90 ? 4.284 -4.736 2.917 1.00 74.00 90 PRO A C 1
ATOM 743 O O . PRO A 1 90 ? 3.096 -5.000 3.030 1.00 74.00 90 PRO A O 1
ATOM 746 N N . VAL A 1 91 ? 4.681 -3.613 2.313 1.00 69.31 91 VAL A N 1
ATOM 747 C CA . VAL A 1 91 ? 3.727 -2.563 1.918 1.00 69.31 91 VAL A CA 1
ATOM 748 C C . VAL A 1 91 ? 2.759 -3.039 0.824 1.00 69.31 91 VAL A C 1
ATOM 750 O O . VAL A 1 91 ? 1.565 -2.757 0.898 1.00 69.31 91 VAL A O 1
ATOM 753 N N . SER A 1 92 ? 3.230 -3.811 -0.164 1.00 60.44 92 SER A N 1
ATOM 754 C CA . SER A 1 92 ? 2.385 -4.366 -1.239 1.00 60.44 92 SER A CA 1
ATOM 755 C C . SER A 1 92 ? 1.373 -5.397 -0.731 1.00 60.44 92 SER A C 1
ATOM 757 O O . SER A 1 92 ? 0.302 -5.561 -1.322 1.00 60.44 92 SER A O 1
ATOM 759 N N . ARG A 1 93 ? 1.712 -6.117 0.347 1.00 60.03 93 ARG A N 1
ATOM 760 C CA . ARG A 1 93 ? 0.825 -7.107 0.975 1.00 60.03 93 ARG A CA 1
ATOM 761 C C . ARG A 1 93 ? -0.141 -6.476 1.967 1.00 60.03 93 ARG A C 1
ATOM 763 O O . ARG A 1 93 ? -1.281 -6.927 2.020 1.00 60.03 93 ARG A O 1
ATOM 770 N N . THR A 1 94 ? 0.306 -5.471 2.713 1.00 53.09 94 THR A N 1
ATOM 771 C CA . THR A 1 94 ? -0.387 -5.043 3.930 1.00 53.09 94 THR A CA 1
ATOM 772 C C . THR A 1 94 ? -1.048 -3.674 3.803 1.00 53.09 94 THR A C 1
ATOM 774 O O . THR A 1 94 ? -1.973 -3.419 4.559 1.00 53.09 94 THR A O 1
ATOM 777 N N . GLY A 1 95 ? -0.640 -2.798 2.866 1.00 52.84 95 GLY A N 1
ATOM 778 C CA . GLY A 1 95 ? -1.239 -1.458 2.709 1.00 52.84 95 GLY A CA 1
ATOM 779 C C . GLY A 1 95 ? -1.403 -0.710 4.040 1.00 52.84 95 GLY A C 1
ATOM 780 O O . GLY A 1 95 ? -2.385 0.004 4.224 1.00 52.84 95 GLY A O 1
ATOM 781 N N . SER A 1 96 ? -0.512 -0.986 4.998 1.00 54.06 96 SER A N 1
ATOM 782 C CA . SER A 1 96 ? -0.874 -0.881 6.405 1.00 54.06 96 SER A CA 1
ATOM 783 C C . SER A 1 96 ? -0.775 0.554 6.884 1.00 54.06 96 SER A C 1
ATOM 785 O O . SER A 1 96 ? 0.295 1.156 6.861 1.00 54.06 96 SER A O 1
ATOM 787 N N . ILE A 1 97 ? -1.897 1.080 7.364 1.00 59.94 97 ILE A N 1
ATOM 788 C CA . ILE A 1 97 ? -2.028 2.384 8.021 1.00 59.94 97 ILE A CA 1
ATOM 789 C C . ILE A 1 97 ? -1.447 2.372 9.453 1.00 59.94 97 ILE A C 1
ATOM 791 O O . ILE A 1 97 ? -1.656 3.308 10.219 1.00 59.94 97 ILE A O 1
ATOM 795 N N . ASP A 1 98 ? -0.696 1.325 9.822 1.00 52.41 98 ASP A N 1
ATOM 796 C CA . ASP A 1 98 ? -0.102 1.135 11.152 1.00 52.41 98 ASP A CA 1
ATOM 797 C C . ASP A 1 98 ? 0.671 2.361 11.637 1.00 52.41 98 ASP A C 1
ATOM 799 O O . ASP A 1 98 ? 0.536 2.732 12.799 1.00 52.41 98 ASP A O 1
ATOM 803 N N . ALA A 1 99 ? 1.399 3.035 10.740 1.00 57.53 99 ALA A N 1
ATOM 804 C CA . ALA A 1 99 ? 2.148 4.248 11.062 1.00 57.53 99 ALA A CA 1
ATOM 805 C C . ALA A 1 99 ? 1.247 5.397 11.559 1.00 57.53 99 ALA A C 1
ATOM 807 O O . ALA A 1 99 ? 1.640 6.150 12.444 1.00 57.53 99 ALA A O 1
ATOM 808 N N . ALA A 1 100 ? 0.013 5.519 11.053 1.00 55.62 100 ALA A N 1
ATOM 809 C CA . ALA A 1 100 ? -0.927 6.543 11.517 1.00 55.62 100 ALA A CA 1
ATOM 810 C C . ALA A 1 100 ? -1.543 6.209 12.887 1.00 55.62 100 ALA A C 1
ATOM 812 O O . ALA A 1 100 ? -2.065 7.092 13.566 1.00 55.62 100 ALA A O 1
ATOM 813 N N . PHE A 1 101 ? -1.491 4.939 13.298 1.00 57.81 101 PHE A N 1
ATOM 814 C CA . PHE A 1 101 ? -2.053 4.454 14.560 1.00 57.81 101 PHE A CA 1
ATOM 815 C C . PHE A 1 101 ? -0.990 4.044 15.587 1.00 57.81 101 PHE A C 1
ATOM 817 O O . PHE A 1 101 ? -1.339 3.533 16.663 1.00 57.81 101 PHE A O 1
ATOM 824 N N . GLU A 1 102 ? 0.289 4.261 15.272 1.00 64.62 102 GLU A N 1
ATOM 825 C CA . GLU A 1 102 ? 1.411 3.960 16.147 1.00 64.62 102 GLU A CA 1
ATOM 826 C C . GLU A 1 102 ? 1.294 4.787 17.435 1.00 64.62 102 GLU A C 1
ATOM 828 O O . GLU A 1 102 ? 1.118 6.007 17.427 1.00 64.62 102 GLU A O 1
ATOM 833 N N . ARG A 1 103 ? 1.322 4.106 18.587 1.00 63.19 103 ARG A N 1
ATOM 834 C CA . ARG A 1 103 ? 1.220 4.778 19.887 1.00 63.19 103 ARG A CA 1
ATOM 835 C C . ARG A 1 103 ? 2.524 5.522 20.156 1.00 63.19 103 ARG A C 1
ATOM 837 O O . ARG A 1 103 ? 3.567 4.896 20.330 1.00 63.19 103 ARG A O 1
ATOM 844 N N . THR A 1 104 ? 2.461 6.840 20.303 1.00 50.03 104 THR A N 1
ATOM 845 C CA . THR A 1 104 ? 3.589 7.645 20.780 1.00 50.03 104 THR A CA 1
ATOM 846 C C . THR A 1 104 ? 3.803 7.416 22.286 1.00 50.03 104 THR A C 1
ATOM 848 O O . THR A 1 104 ? 3.224 8.088 23.134 1.00 50.03 104 THR A O 1
ATOM 851 N N . GLY A 1 105 ? 4.621 6.416 22.640 1.00 58.12 105 GLY A N 1
ATOM 852 C CA . GLY A 1 105 ? 5.123 6.190 24.008 1.00 58.12 105 GLY A CA 1
ATOM 853 C C . GLY A 1 105 ? 4.966 4.762 24.558 1.00 58.12 105 GLY A C 1
ATOM 854 O O . GLY A 1 105 ? 4.190 3.952 24.059 1.00 58.12 105 GLY A O 1
ATOM 855 N N . LYS A 1 106 ? 5.684 4.450 25.650 1.00 57.97 106 LYS A N 1
ATOM 856 C CA . LYS A 1 106 ? 5.693 3.133 26.337 1.00 57.97 106 LYS A CA 1
ATOM 857 C C . LYS A 1 106 ? 4.486 2.910 27.272 1.00 57.97 106 LYS A C 1
ATOM 859 O O . LYS A 1 106 ? 4.620 2.321 28.343 1.00 57.97 106 LYS A O 1
ATOM 864 N N . GLY A 1 107 ? 3.314 3.437 26.927 1.00 60.62 107 GLY A N 1
ATOM 865 C CA . GLY A 1 107 ? 2.138 3.361 27.797 1.00 60.62 107 GLY A CA 1
ATOM 866 C C . GLY A 1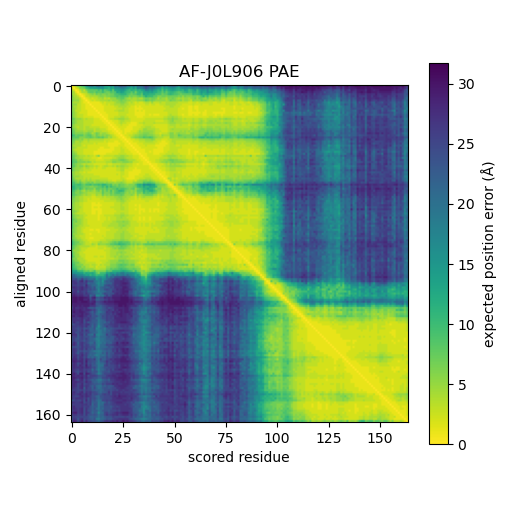 107 ? 1.609 1.929 27.922 1.00 60.62 107 GLY A C 1
ATOM 867 O O . GLY A 1 107 ? 1.290 1.299 26.914 1.00 60.62 107 GLY A O 1
ATOM 868 N N . LYS A 1 108 ? 1.456 1.423 29.154 1.00 77.44 108 LYS A N 1
ATOM 869 C CA . LYS A 1 108 ? 0.772 0.145 29.431 1.00 77.44 108 LYS A CA 1
ATOM 870 C C . LYS A 1 108 ? -0.627 0.162 28.792 1.00 77.44 108 LYS A C 1
ATOM 872 O O . LYS A 1 108 ? -1.275 1.208 28.746 1.00 77.44 108 LYS A O 1
ATOM 877 N N . ILE A 1 109 ? -1.089 -0.968 28.254 1.00 77.25 109 ILE A N 1
ATOM 878 C CA . ILE A 1 109 ? -2.496 -1.108 27.847 1.00 77.25 109 ILE A CA 1
ATOM 879 C C . ILE A 1 109 ? -3.333 -1.039 29.126 1.00 77.25 109 ILE A C 1
ATOM 881 O O . ILE A 1 109 ? -3.115 -1.818 30.054 1.00 77.25 109 ILE A O 1
ATOM 885 N N . THR A 1 110 ? -4.240 -0.072 29.191 1.00 80.56 110 THR A N 1
ATOM 886 C CA . THR A 1 110 ? -5.180 0.096 30.297 1.00 80.56 110 THR A CA 1
ATOM 887 C C . THR A 1 110 ? -6.580 -0.244 29.814 1.00 80.56 110 THR A C 1
ATOM 889 O O . THR A 1 110 ? -6.924 -0.022 28.655 1.00 80.56 110 THR A O 1
ATOM 892 N N . PHE A 1 111 ? -7.387 -0.804 30.708 1.00 82.88 111 PHE A N 1
ATOM 893 C CA . PHE A 1 111 ? -8.779 -1.133 30.438 1.00 82.88 111 PHE A CA 1
ATOM 894 C C . PHE A 1 111 ? -9.658 -0.216 31.278 1.00 82.88 111 PHE A C 1
ATOM 896 O O . PHE A 1 111 ? -9.372 0.021 32.452 1.00 82.88 111 PHE A O 1
ATOM 903 N N . SER A 1 112 ? -10.715 0.312 30.670 1.00 81.12 112 SER A N 1
ATOM 904 C CA . SER A 1 112 ? -11.704 1.131 31.361 1.00 81.12 112 SER A CA 1
ATOM 905 C C . SER A 1 112 ? -12.959 0.309 31.625 1.00 81.12 112 SER A C 1
ATOM 907 O O . SER A 1 112 ? -13.446 -0.411 30.751 1.00 81.12 112 SER A O 1
ATOM 909 N N . HIS A 1 113 ? -13.521 0.446 32.825 1.00 81.94 113 HIS A N 1
ATOM 910 C CA . HIS A 1 113 ? -14.871 -0.049 33.103 1.00 81.94 113 HIS A CA 1
ATOM 911 C C . HIS A 1 113 ? -15.943 0.830 32.452 1.00 81.94 113 HIS A C 1
ATOM 913 O O . HIS A 1 113 ? -17.052 0.363 32.201 1.00 81.94 113 HIS A O 1
ATOM 919 N N . ARG A 1 114 ? -15.614 2.093 32.146 1.00 86.56 114 ARG A N 1
ATOM 920 C CA . ARG A 1 114 ? -16.512 2.994 31.430 1.00 86.56 114 ARG A CA 1
ATOM 921 C C . ARG A 1 114 ? -16.591 2.571 29.970 1.00 86.56 114 ARG A C 1
ATOM 923 O O . ARG A 1 114 ? -15.571 2.421 29.302 1.00 86.56 114 ARG A O 1
ATOM 930 N N . GLN A 1 115 ? -17.816 2.416 29.489 1.00 87.25 115 GLN A N 1
ATOM 931 C CA . GLN A 1 115 ? -18.078 2.120 28.093 1.00 87.25 115 GLN A CA 1
ATOM 932 C C . GLN A 1 115 ? -17.641 3.287 27.200 1.00 87.25 115 GLN A C 1
ATOM 934 O O . GLN A 1 115 ? -17.857 4.450 27.545 1.00 87.25 115 GLN A O 1
ATOM 939 N N . HIS A 1 116 ? -17.062 2.957 26.048 1.00 92.12 116 HIS A N 1
ATOM 940 C CA . HIS A 1 116 ? -16.744 3.934 25.017 1.00 92.12 116 HIS A CA 1
ATOM 941 C C . HIS A 1 116 ? -17.993 4.687 24.547 1.00 92.12 116 HIS A C 1
ATOM 943 O O . HIS A 1 116 ? -19.090 4.127 24.438 1.00 92.12 116 HIS A O 1
ATOM 949 N N . THR A 1 117 ? -17.813 5.966 24.234 1.00 94.12 117 THR A N 1
ATOM 950 C CA . THR A 1 117 ? -18.782 6.726 23.437 1.00 94.12 117 THR A CA 1
ATOM 951 C C . THR A 1 117 ? -18.846 6.164 22.014 1.00 94.12 117 THR A C 1
ATOM 953 O O . THR A 1 117 ? -17.922 5.491 21.566 1.00 94.12 117 THR A O 1
ATOM 956 N N . LYS A 1 118 ? -19.899 6.474 21.244 1.00 94.31 118 LYS A N 1
ATOM 957 C CA . LYS A 1 118 ? -20.001 6.014 19.843 1.00 94.31 118 LYS A CA 1
ATOM 958 C C . LYS A 1 118 ? -18.782 6.418 19.001 1.00 94.31 118 LYS A C 1
ATOM 960 O O . LYS A 1 118 ? -18.298 5.621 18.203 1.00 94.31 118 LYS A O 1
ATOM 965 N N . SER A 1 119 ? -18.266 7.631 19.204 1.00 92.50 119 SER A N 1
ATOM 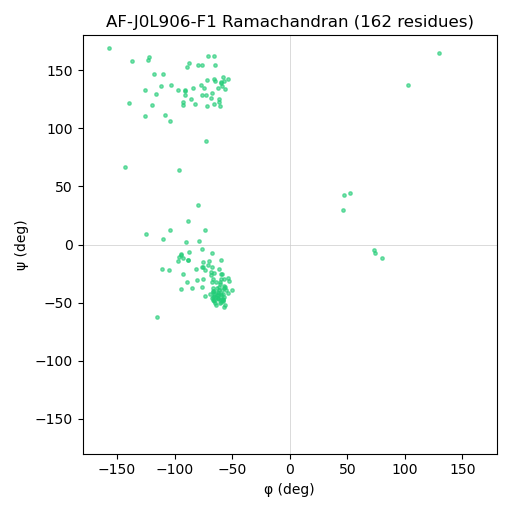966 C CA . SER A 1 119 ? -17.083 8.130 18.495 1.00 92.50 119 SER A CA 1
ATOM 967 C C . SER A 1 119 ? -15.819 7.354 18.864 1.00 92.50 119 SER A C 1
ATOM 969 O O . SER A 1 119 ? -15.073 6.955 17.975 1.00 92.50 119 SER A O 1
ATOM 971 N N . GLU A 1 120 ? -15.608 7.091 20.156 1.00 93.62 120 GLU A N 1
ATOM 972 C CA . GLU A 1 120 ? -14.480 6.281 20.631 1.00 93.62 120 GLU A CA 1
ATOM 973 C C . GLU A 1 120 ? -14.585 4.840 20.125 1.00 93.62 120 GLU A C 1
ATOM 975 O O . GLU A 1 120 ? -13.623 4.313 19.579 1.00 93.62 120 GLU A O 1
ATOM 980 N N . THR A 1 121 ? -15.771 4.228 20.208 1.00 94.50 121 THR A N 1
ATOM 981 C CA . THR A 1 121 ? -16.014 2.881 19.685 1.00 94.50 121 THR A CA 1
ATOM 982 C C . THR A 1 121 ? -15.690 2.791 18.200 1.00 94.50 121 THR A C 1
ATOM 984 O O . THR A 1 121 ? -15.034 1.844 17.771 1.00 94.50 121 THR A O 1
ATOM 987 N N . ARG A 1 122 ? -16.133 3.774 17.406 1.00 94.38 122 ARG A N 1
ATOM 988 C CA . ARG A 1 122 ? -15.823 3.828 15.976 1.00 94.38 122 ARG A CA 1
ATOM 989 C C . ARG A 1 122 ? -14.313 3.891 15.753 1.00 94.38 122 ARG A C 1
ATOM 991 O O . ARG A 1 122 ? -13.802 3.108 14.962 1.00 94.38 122 ARG A O 1
ATOM 998 N N . ALA A 1 123 ? -13.615 4.789 16.444 1.00 92.69 123 ALA A N 1
ATOM 999 C CA . ALA A 1 123 ? -12.174 4.958 16.285 1.00 92.69 123 ALA A CA 1
ATOM 1000 C C . ALA A 1 123 ? -11.392 3.689 16.664 1.00 92.69 123 ALA A C 1
ATOM 1002 O O . ALA A 1 123 ? -10.544 3.246 15.892 1.00 92.69 123 ALA A O 1
ATOM 1003 N N . GLU A 1 124 ? -11.708 3.070 17.805 1.00 92.31 124 GLU A N 1
ATOM 1004 C CA . GLU A 1 124 ? -11.023 1.860 18.277 1.00 92.31 124 GLU A CA 1
ATOM 1005 C C . GLU A 1 124 ? -11.287 0.651 17.370 1.00 92.31 124 GLU A C 1
ATOM 1007 O O . GLU A 1 124 ? -10.362 -0.097 17.052 1.00 92.31 124 GLU A O 1
ATOM 1012 N N . ILE A 1 125 ? -12.521 0.475 16.882 1.00 93.75 125 ILE A N 1
ATOM 1013 C CA . ILE A 1 125 ? -12.849 -0.620 15.958 1.00 93.75 125 ILE A CA 1
ATOM 1014 C C . ILE A 1 125 ? -12.164 -0.417 14.604 1.00 93.75 125 ILE A C 1
ATOM 1016 O O . ILE A 1 125 ? -11.555 -1.359 14.104 1.00 93.75 125 ILE A O 1
ATOM 1020 N N . VAL A 1 126 ? -12.208 0.790 14.026 1.00 92.06 126 VAL A N 1
ATOM 1021 C CA . VAL A 1 126 ? -11.510 1.095 12.760 1.00 92.06 126 VAL A CA 1
ATOM 1022 C C . VAL A 1 126 ? -10.019 0.819 12.896 1.00 92.06 126 VAL A C 1
ATOM 1024 O O . VAL A 1 126 ? -9.445 0.115 12.066 1.00 92.06 126 VAL A O 1
ATOM 1027 N N . LYS A 1 127 ? -9.408 1.310 13.978 1.00 89.12 127 LYS A N 1
ATOM 1028 C CA . LYS A 1 127 ? -8.000 1.068 14.284 1.00 89.12 127 LYS A CA 1
ATOM 1029 C C . LYS A 1 127 ? -7.696 -0.427 14.361 1.00 89.12 127 LYS A C 1
ATOM 1031 O O . LYS A 1 127 ? -6.790 -0.892 13.679 1.00 89.12 127 LYS A O 1
ATOM 1036 N N . TRP A 1 128 ? -8.459 -1.190 15.142 1.00 91.19 128 TRP A N 1
ATOM 1037 C CA . TRP A 1 128 ? -8.237 -2.629 15.299 1.00 91.19 128 TRP A CA 1
ATOM 1038 C C . TRP A 1 128 ? -8.398 -3.405 13.985 1.00 91.19 128 TRP A C 1
ATOM 1040 O O . TRP A 1 128 ? -7.546 -4.239 13.662 1.00 91.19 128 TRP A O 1
ATOM 1050 N N . VAL A 1 129 ? -9.460 -3.130 13.219 1.00 89.31 129 VAL A N 1
ATOM 1051 C CA . VAL A 1 129 ? -9.735 -3.797 11.937 1.00 89.31 129 VAL A CA 1
ATOM 1052 C C . VAL A 1 129 ? -8.627 -3.506 10.928 1.00 89.31 129 VAL A C 1
ATOM 1054 O O . VAL A 1 129 ? -8.148 -4.436 10.274 1.00 89.31 129 VAL A O 1
ATOM 1057 N N . ALA A 1 130 ? -8.177 -2.251 10.858 1.00 82.62 130 ALA A N 1
ATOM 1058 C CA . ALA A 1 130 ? -7.089 -1.837 9.983 1.00 82.62 130 ALA A CA 1
ATOM 1059 C C . ALA A 1 130 ? -5.752 -2.489 10.375 1.00 82.62 130 ALA A C 1
ATOM 1061 O O . ALA A 1 130 ? -5.123 -3.126 9.534 1.00 82.62 130 ALA A O 1
ATOM 1062 N N . GLN A 1 131 ? -5.363 -2.420 11.655 1.00 80.06 131 GLN A N 1
ATOM 1063 C CA . GLN A 1 131 ? -4.107 -3.001 12.158 1.00 80.06 131 GLN A CA 1
ATOM 1064 C C . GLN A 1 131 ? -4.065 -4.530 12.033 1.00 80.06 131 GLN A C 1
ATOM 1066 O O . GLN A 1 131 ? -3.012 -5.127 11.827 1.00 80.06 131 GLN A O 1
ATOM 1071 N N . SER A 1 132 ? -5.219 -5.188 12.156 1.00 79.38 132 SER A N 1
ATOM 1072 C CA . SER A 1 132 ? -5.318 -6.648 12.056 1.00 79.38 132 SER A CA 1
ATOM 1073 C C . SER A 1 132 ? -5.576 -7.141 10.628 1.00 79.38 132 SER A C 1
ATOM 1075 O O . SER A 1 132 ? -5.769 -8.345 10.439 1.00 79.38 132 SER A O 1
ATOM 1077 N N . ALA A 1 133 ? -5.638 -6.233 9.644 1.00 79.12 133 ALA A N 1
ATOM 1078 C CA . ALA A 1 133 ? -5.988 -6.510 8.250 1.00 79.12 133 ALA A CA 1
ATOM 1079 C C . ALA A 1 133 ? -7.249 -7.391 8.101 1.00 79.12 133 ALA A C 1
ATOM 1081 O O . ALA A 1 133 ? -7.289 -8.337 7.308 1.00 79.12 133 ALA A O 1
ATOM 1082 N N . ARG A 1 134 ? -8.284 -7.115 8.906 1.00 81.94 134 ARG A N 1
ATOM 1083 C CA . ARG A 1 134 ? -9.557 -7.851 8.866 1.00 81.94 134 ARG A CA 1
ATOM 1084 C C . ARG A 1 134 ? -10.528 -7.204 7.870 1.00 81.94 134 ARG A C 1
ATOM 1086 O O . ARG A 1 134 ? -10.456 -5.998 7.649 1.00 81.94 134 ARG A O 1
ATOM 1093 N N . PRO A 1 135 ? -11.463 -7.969 7.276 1.00 87.88 135 PRO A N 1
ATOM 1094 C CA . PRO A 1 135 ? -12.535 -7.386 6.473 1.00 87.88 135 PRO A CA 1
ATOM 1095 C C . PRO A 1 135 ? -13.393 -6.429 7.310 1.00 87.88 135 PRO A C 1
ATOM 1097 O O . PRO A 1 135 ? -13.741 -6.762 8.441 1.00 87.88 135 PRO A O 1
ATOM 1100 N N . PHE A 1 136 ? -13.808 -5.288 6.750 1.00 88.56 136 PHE A N 1
ATOM 1101 C CA . PHE A 1 136 ? -14.691 -4.335 7.446 1.00 88.56 136 PHE A CA 1
ATOM 1102 C C . PHE A 1 136 ? -16.034 -4.950 7.863 1.00 88.56 136 PHE A C 1
ATOM 1104 O O . PHE A 1 136 ? -16.619 -4.533 8.857 1.00 88.56 136 PHE A O 1
ATOM 1111 N N . SER A 1 137 ? -16.486 -5.991 7.159 1.00 91.50 137 SER A N 1
ATOM 1112 C CA . SER A 1 137 ? -17.687 -6.764 7.493 1.00 91.50 137 SER A CA 1
ATOM 1113 C C . SER A 1 137 ? -17.577 -7.587 8.779 1.00 91.50 137 SER A C 1
ATOM 1115 O O . SER A 1 137 ? -18.584 -8.116 9.237 1.00 91.50 137 SER A O 1
ATOM 1117 N N . ILE A 1 138 ? -16.400 -7.680 9.410 1.00 93.44 138 ILE A N 1
ATOM 1118 C CA . ILE A 1 138 ? -16.228 -8.424 10.668 1.00 93.44 138 ILE A CA 1
ATOM 1119 C C . ILE A 1 138 ? -17.114 -7.891 11.802 1.00 93.44 138 ILE A C 1
ATOM 1121 O O . ILE A 1 138 ? -17.489 -8.643 12.690 1.00 93.44 138 ILE A O 1
ATOM 1125 N N . VAL A 1 139 ? -17.503 -6.614 11.763 1.00 95.31 139 VAL A N 1
ATOM 1126 C CA . VAL A 1 139 ? -18.410 -6.021 12.763 1.00 95.31 139 VAL A CA 1
ATOM 1127 C C . VAL A 1 139 ? -19.851 -6.535 12.659 1.00 95.31 139 VAL A C 1
ATOM 1129 O O . VAL A 1 139 ? -20.669 -6.341 13.563 1.00 95.31 139 VAL A O 1
ATOM 1132 N N . GLU A 1 140 ? -20.175 -7.191 11.548 1.00 94.12 140 GLU A N 1
ATOM 1133 C CA . GLU A 1 140 ? -21.475 -7.799 11.282 1.00 94.12 140 GLU A CA 1
ATOM 1134 C C . GLU A 1 140 ? -21.499 -9.294 11.612 1.00 94.12 140 GLU A C 1
ATOM 1136 O O . GLU A 1 140 ? -22.586 -9.863 11.696 1.00 94.12 140 GLU A O 1
ATOM 1141 N N . ASP A 1 141 ? -20.331 -9.893 11.866 1.00 96.25 141 ASP A N 1
ATOM 1142 C CA . ASP A 1 141 ? -20.195 -11.281 12.294 1.00 96.25 141 ASP A CA 1
ATOM 1143 C C . ASP A 1 141 ? -20.931 -11.540 13.617 1.00 96.25 141 ASP A C 1
ATOM 1145 O O . ASP A 1 141 ? -20.902 -10.733 14.554 1.00 96.25 141 ASP A O 1
ATOM 1149 N N . GLU A 1 142 ? -21.599 -12.690 13.698 1.00 96.25 142 GLU A N 1
ATOM 1150 C CA . GLU A 1 142 ? -22.393 -13.067 14.866 1.00 96.25 142 GLU A CA 1
ATOM 1151 C C . GLU A 1 142 ? -21.513 -13.269 16.104 1.00 96.25 142 GLU A C 1
ATOM 1153 O O . GLU A 1 142 ? -21.817 -12.730 17.170 1.00 96.25 142 GLU A O 1
ATOM 1158 N N . GLY A 1 143 ? -20.379 -13.962 15.958 1.00 96.44 143 GLY A N 1
ATOM 1159 C CA . GLY A 1 143 ? -19.434 -14.195 17.048 1.00 96.44 143 GLY A CA 1
ATOM 1160 C C . GLY A 1 143 ? -18.854 -12.889 17.586 1.00 96.44 143 GLY A C 1
ATOM 1161 O O . GLY A 1 143 ? -18.812 -12.677 18.800 1.00 96.44 143 GLY A O 1
ATOM 1162 N N . PHE A 1 144 ? -18.487 -11.966 16.695 1.00 94.81 144 PHE A N 1
ATOM 1163 C CA . PHE A 1 144 ? -18.056 -10.623 17.084 1.00 94.81 144 PH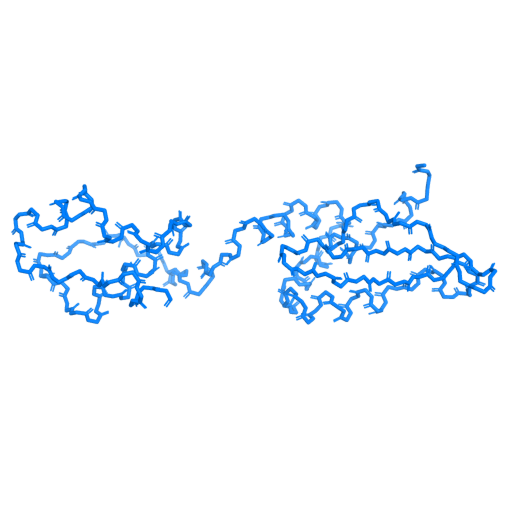E A CA 1
ATOM 1164 C C . PHE A 1 144 ? -19.146 -9.873 17.865 1.00 94.81 144 PHE A C 1
ATOM 1166 O O . PHE A 1 144 ? -18.876 -9.319 18.933 1.00 94.81 144 PHE A O 1
ATOM 1173 N N . ARG A 1 145 ? -20.394 -9.876 17.378 1.00 95.62 145 ARG A N 1
ATOM 1174 C CA . ARG A 1 145 ? -21.516 -9.205 18.055 1.00 95.62 145 ARG A CA 1
ATOM 1175 C C . ARG A 1 145 ? -21.795 -9.796 19.431 1.00 95.62 145 ARG A C 1
ATOM 1177 O O . ARG A 1 145 ? -22.018 -9.028 20.366 1.00 95.62 145 ARG A O 1
ATOM 1184 N N . VAL A 1 146 ? -21.737 -11.121 19.569 1.00 96.56 146 VAL A N 1
ATOM 1185 C CA . VAL A 1 146 ? -21.876 -11.809 20.859 1.00 96.56 146 VAL A CA 1
ATOM 1186 C C . VAL A 1 146 ? -20.777 -11.356 21.815 1.00 96.56 146 VAL A C 1
ATOM 1188 O O . VAL A 1 146 ? -21.089 -10.914 22.919 1.00 96.56 146 VAL A O 1
ATOM 1191 N N . LEU A 1 147 ? -19.509 -11.373 21.397 1.00 95.00 147 LEU A N 1
ATOM 1192 C CA . LEU A 1 147 ? -18.390 -10.941 22.241 1.00 95.00 147 LEU A CA 1
ATOM 1193 C C . LEU A 1 147 ? -18.525 -9.479 22.687 1.00 95.00 147 LEU A C 1
ATOM 1195 O O . LEU A 1 147 ? -18.313 -9.171 23.857 1.00 95.00 147 LEU A O 1
ATOM 1199 N N . MET A 1 148 ? -18.918 -8.584 21.779 1.00 93.94 148 MET A N 1
ATOM 1200 C CA . MET A 1 148 ? -19.017 -7.152 22.075 1.00 93.94 148 MET A CA 1
ATOM 1201 C C . MET A 1 148 ? -20.245 -6.780 22.916 1.00 93.94 148 MET A C 1
ATOM 1203 O O . MET A 1 148 ? -20.191 -5.804 23.666 1.00 93.94 148 MET A O 1
ATOM 1207 N N . LYS A 1 149 ? -21.354 -7.525 22.795 1.00 93.38 149 LYS A N 1
ATOM 1208 C CA . LYS A 1 149 ? -22.609 -7.248 23.516 1.00 93.38 149 LYS A CA 1
ATOM 1209 C C . LYS A 1 149 ? -22.785 -8.063 24.795 1.00 93.38 149 LYS A C 1
ATOM 1211 O O . LYS A 1 149 ? -23.634 -7.709 25.614 1.00 93.38 149 LYS A O 1
ATOM 1216 N N . THR A 1 150 ? -22.002 -9.119 25.014 1.00 94.38 150 THR A N 1
ATOM 1217 C CA . THR A 1 150 ? -22.077 -9.908 26.254 1.00 94.38 150 THR A CA 1
ATOM 1218 C C . THR A 1 150 ? -21.736 -9.025 27.458 1.00 94.38 150 THR A C 1
ATOM 1220 O O . THR A 1 150 ? -20.689 -8.386 27.507 1.00 94.38 150 THR A O 1
ATOM 1223 N N . GLY A 1 151 ? -22.658 -8.932 28.422 1.00 92.62 151 GLY A N 1
ATOM 1224 C CA . GLY A 1 151 ? -22.547 -8.027 29.575 1.00 92.62 151 GLY A CA 1
ATOM 1225 C C . GLY A 1 151 ? -22.764 -6.538 29.260 1.00 92.62 151 GLY A C 1
ATOM 1226 O O . GLY A 1 151 ? -22.795 -5.729 30.184 1.00 92.62 151 GLY A O 1
ATOM 1227 N N . ARG A 1 152 ? -22.930 -6.161 27.981 1.00 91.06 152 ARG A N 1
ATOM 1228 C CA . ARG A 1 152 ? -23.214 -4.790 27.515 1.00 91.06 152 ARG A CA 1
ATOM 1229 C C . ARG A 1 152 ? -24.181 -4.796 26.313 1.00 91.06 152 ARG A C 1
ATOM 1231 O O . ARG A 1 152 ? -23.777 -4.421 25.211 1.00 91.06 152 ARG A O 1
ATOM 1238 N N . PRO A 1 153 ? -25.456 -5.197 26.481 1.00 91.31 153 PRO A N 1
ATOM 1239 C CA . PRO A 1 153 ? -26.393 -5.341 25.358 1.00 91.31 153 PRO A CA 1
ATOM 1240 C C . PRO A 1 153 ? -26.562 -4.057 24.532 1.00 91.31 153 PRO A C 1
ATOM 1242 O O . PRO A 1 153 ? -26.594 -4.104 23.301 1.00 91.31 153 PRO A O 1
ATOM 1245 N N . GLU A 1 154 ? -26.542 -2.903 25.202 1.00 90.44 154 GLU A N 1
ATOM 1246 C CA . GLU A 1 154 ? -26.653 -1.569 24.597 1.00 90.44 154 GLU A CA 1
ATOM 1247 C C . GLU A 1 154 ? -25.351 -1.063 23.951 1.00 90.44 154 GLU A C 1
ATOM 1249 O O . GLU A 1 154 ? -25.290 0.070 23.467 1.00 90.44 154 GLU A O 1
ATOM 1254 N N . TYR A 1 155 ? -24.280 -1.869 23.924 1.00 93.19 155 TYR A N 1
ATOM 1255 C CA . TYR A 1 155 ? -23.047 -1.487 23.243 1.00 93.19 155 TYR A CA 1
ATOM 1256 C C . TYR A 1 155 ? -23.319 -1.256 21.759 1.00 93.19 155 TYR A C 1
ATOM 1258 O O . TYR A 1 155 ? -23.777 -2.144 21.028 1.00 93.19 155 TYR A O 1
ATOM 1266 N N . TRP A 1 156 ? -23.062 -0.026 21.322 1.00 95.31 156 TRP A N 1
ATOM 1267 C CA . TRP A 1 156 ? -23.221 0.362 19.933 1.00 95.31 156 TRP A CA 1
ATOM 1268 C C . TRP A 1 156 ? -22.060 -0.196 19.116 1.00 95.31 156 TRP A C 1
ATOM 1270 O O . TRP A 1 156 ? -20.902 0.015 19.463 1.00 95.31 156 TRP A O 1
ATOM 1280 N N . ILE A 1 157 ? -22.376 -0.888 18.025 1.00 95.75 157 ILE A N 1
ATOM 1281 C CA . ILE A 1 157 ? -21.401 -1.434 17.080 1.00 95.75 157 ILE A CA 1
ATOM 1282 C C . ILE A 1 157 ? -21.636 -0.728 15.735 1.00 95.75 157 ILE A C 1
ATOM 1284 O O . ILE A 1 157 ? -22.791 -0.654 15.303 1.00 95.75 157 ILE A O 1
ATOM 1288 N N . PRO A 1 158 ? -20.595 -0.177 15.085 1.00 95.88 158 PRO A N 1
ATOM 1289 C CA . PRO A 1 158 ? -20.722 0.441 13.768 1.00 95.88 158 PRO A CA 1
ATOM 1290 C C . PRO A 1 158 ? -21.102 -0.591 12.694 1.00 95.88 158 PRO A C 1
ATOM 1292 O O . PRO A 1 158 ? -20.784 -1.771 12.817 1.00 95.88 158 PRO A O 1
ATOM 1295 N N . SER A 1 159 ? -21.750 -0.139 11.618 1.00 94.31 159 SER A N 1
ATOM 1296 C CA . SER A 1 159 ? -21.934 -0.948 10.402 1.00 94.31 159 SER A CA 1
ATOM 1297 C C . SER A 1 159 ? -20.612 -1.117 9.652 1.00 94.31 159 SER A C 1
ATOM 1299 O O . SER A 1 159 ? -19.712 -0.289 9.815 1.00 94.31 159 SER A O 1
ATOM 1301 N N . ALA A 1 160 ? -20.511 -2.102 8.750 1.00 92.12 160 ALA A N 1
ATOM 1302 C CA . ALA A 1 160 ? -19.311 -2.262 7.922 1.00 92.12 160 ALA A CA 1
ATOM 1303 C C . ALA A 1 160 ? -18.990 -0.994 7.108 1.00 92.12 160 ALA A C 1
ATOM 1305 O O . ALA A 1 160 ? -17.835 -0.589 7.008 1.00 92.12 160 ALA A O 1
ATOM 1306 N N . SER A 1 161 ? -20.021 -0.306 6.606 1.00 90.38 161 SER A N 1
ATOM 1307 C CA . SER A 1 161 ? -19.884 0.965 5.879 1.00 90.38 161 SER A CA 1
ATOM 1308 C C . SER A 1 161 ? -19.371 2.130 6.729 1.00 90.38 161 SER A C 1
ATOM 1310 O O . SER A 1 161 ? -18.813 3.073 6.188 1.00 90.38 161 SER A O 1
ATOM 1312 N N . THR A 1 162 ? -19.567 2.088 8.049 1.00 88.44 162 THR A N 1
ATOM 1313 C CA . THR A 1 162 ? -19.060 3.118 8.973 1.00 88.44 162 THR A CA 1
ATOM 1314 C C . THR A 1 162 ? -17.581 2.893 9.315 1.00 88.44 162 THR A C 1
ATOM 1316 O O . THR A 1 162 ? -16.906 3.820 9.777 1.00 88.44 162 THR A O 1
ATOM 1319 N N . VAL A 1 163 ? -17.103 1.656 9.136 1.00 87.19 163 VAL A N 1
ATOM 1320 C CA . VAL A 1 163 ? -15.715 1.242 9.381 1.00 87.19 163 VAL A CA 1
ATOM 1321 C C . VAL A 1 163 ? -14.836 1.422 8.137 1.00 87.19 163 VAL A C 1
ATOM 1323 O O . VAL A 1 163 ? -13.647 1.692 8.296 1.00 87.19 163 VAL A O 1
ATOM 1326 N N . ALA A 1 164 ? -15.415 1.254 6.943 1.00 74.00 164 ALA A N 1
ATOM 1327 C CA . ALA A 1 164 ? -14.744 1.377 5.647 1.00 74.00 164 ALA A CA 1
ATOM 1328 C C . ALA A 1 164 ? -14.241 2.794 5.322 1.00 74.00 164 ALA A C 1
ATOM 1330 O O . ALA A 1 164 ? -14.805 3.780 5.854 1.00 74.00 164 ALA A O 1
#

InterPro domains:
  IPR052035 Zinc finger BED domain-containing [PTHR46481] (39-163)

Organism: Auricularia subglabra (strain TFB-10046 / SS5) (NCBI:txid717982)

Solvent-accessible surface area (backbone atoms only — not comparable to full-atom values): 9806 Å² total; per-residue (Å²): 126,78,71,64,77,73,56,47,56,29,68,52,28,54,25,44,91,75,52,49,82,47,75,57,95,90,44,50,27,41,33,36,37,46,52,47,74,92,52,85,55,67,45,78,42,49,64,83,49,95,63,46,80,67,55,64,72,57,41,58,50,41,30,77,72,70,35,56,67,58,46,52,56,20,61,74,38,93,25,15,66,57,13,20,66,74,44,42,49,53,46,50,73,56,72,61,63,48,78,82,68,58,73,94,66,96,70,76,91,80,84,70,92,69,77,70,51,74,69,53,42,48,52,53,50,34,50,50,36,57,70,66,70,48,66,52,58,51,60,70,35,66,70,51,44,49,65,62,24,61,99,33,76,85,56,80,75,64,55,34,78,73,53,98

Radius of gyration: 22.65 Å; Cα contacts (8 Å, |Δi|>4): 180; chains: 1; bou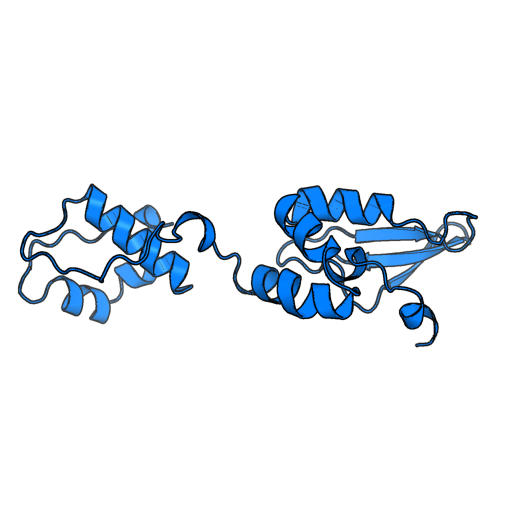nding box: 50×24×68 Å

Mean predicted aligned error: 13.54 Å

Sequence (164 aa):
ERLSQKWNAPVYAFYRPVPTIGYKNGRRYHEFHCFKRGCQRTVKRYLDSKDSGSTSNMRKHADSCWGEDIVEEAYKMKNAADARLRVTEPVSRTGSIDAAFERTGKGKITFSHRQHTKSETRAEIVKWVAQSARPFSIVEDEGFRVLMKTGRPEYWIPSASTVA

pLDDT: mean 85.15, std 11.63, range [50.03, 96.56]

Nearest PDB structures (foldseek):
  7r97-assembly1_B  TM=4.080E-01  e=1.605E+00  Escherichia coli K-12
  2m2l-assembly1_A  TM=4.916E-01  e=3.452E+00  Entamoeba histolytica
  1ap0-assembly1_A  TM=4.449E-01  e=6.999E+00  Mus musculus
  6cqm-assembly2_F  TM=4.088E-01  e=6.999E+00  Saccharomyces cerevisiae S288C